Protein AF-A0A564G4E2-F1 (afdb_monomer_lite)

pLDDT: mean 77.39, std 12.68, range [43.41, 94.62]

Sequence (101 aa):
MVEMLQEPIDTFEPLSEAIDRVAAGIALGAADQRRPGSPYLKSPPLTTREREWADRARLALRLIEVVTSDEGLDLSPSLDPAMAALRAIVGDAGRAVSHRA

Structure (mmCIF, N/CA/C/O backbone):
data_AF-A0A564G4E2-F1
#
_entry.id   AF-A0A564G4E2-F1
#
loop_
_atom_site.group_PDB
_atom_site.id
_atom_site.type_symbol
_atom_site.label_atom_id
_atom_site.label_alt_id
_atom_site.label_comp_id
_atom_site.label_asym_id
_atom_site.label_entity_id
_atom_site.label_seq_id
_atom_site.pdbx_PDB_ins_code
_atom_site.Cartn_x
_atom_site.Cartn_y
_atom_site.Cartn_z
_atom_site.occupancy
_atom_site.B_iso_or_equiv
_atom_site.auth_seq_id
_atom_site.auth_comp_id
_atom_site.auth_asym_id
_atom_site.auth_atom_id
_atom_site.pdbx_PDB_model_num
ATOM 1 N N . MET A 1 1 ? -44.221 29.283 -14.604 1.00 43.41 1 MET A N 1
ATOM 2 C CA . MET A 1 1 ? -43.523 29.738 -13.385 1.00 43.41 1 MET A CA 1
ATOM 3 C C . MET A 1 1 ? -43.132 28.486 -12.627 1.00 43.41 1 MET A C 1
ATOM 5 O O . MET A 1 1 ? -44.026 27.766 -12.214 1.00 43.41 1 MET A O 1
ATOM 9 N N . VAL A 1 2 ? -41.842 28.153 -12.588 1.00 47.72 2 VAL A N 1
ATOM 10 C CA . VAL A 1 2 ? -41.330 26.987 -11.852 1.00 47.72 2 VAL A CA 1
ATOM 11 C C . VAL A 1 2 ? -40.673 27.541 -10.597 1.00 47.72 2 VAL A C 1
ATOM 13 O O . VAL A 1 2 ? -39.658 28.226 -10.695 1.00 47.72 2 VAL A O 1
ATOM 16 N N . GLU A 1 3 ? -41.299 27.319 -9.445 1.00 52.72 3 GLU A N 1
ATOM 17 C CA . GLU A 1 3 ? -40.699 27.610 -8.146 1.00 52.72 3 GLU A CA 1
ATOM 18 C C . GLU A 1 3 ? -39.543 26.632 -7.930 1.00 52.72 3 GLU A C 1
ATOM 20 O O . GLU A 1 3 ? -39.737 25.434 -7.733 1.00 52.72 3 GLU A O 1
ATOM 25 N N . MET A 1 4 ? -38.319 27.147 -8.025 1.00 49.00 4 MET A N 1
ATOM 26 C CA . MET A 1 4 ? -37.138 26.443 -7.553 1.00 49.00 4 MET A CA 1
ATOM 27 C C . MET A 1 4 ? -37.159 26.479 -6.026 1.00 49.00 4 MET A C 1
ATOM 29 O O . MET A 1 4 ? -36.819 27.496 -5.423 1.00 49.00 4 MET A O 1
ATOM 33 N N . LEU A 1 5 ? -37.559 25.370 -5.406 1.00 52.75 5 LEU A N 1
ATOM 34 C CA . LEU A 1 5 ? -37.297 25.111 -3.995 1.00 52.75 5 LEU A CA 1
ATOM 35 C C . LEU A 1 5 ? -35.777 25.003 -3.820 1.00 52.75 5 LEU A C 1
ATOM 37 O O . LEU A 1 5 ? -35.177 23.965 -4.089 1.00 52.75 5 LEU A O 1
ATOM 41 N N . GLN A 1 6 ? -35.145 26.111 -3.437 1.00 56.72 6 GLN A N 1
ATOM 42 C CA . GLN A 1 6 ? -33.796 26.086 -2.891 1.00 56.72 6 GLN A CA 1
ATOM 43 C C . GLN A 1 6 ? -33.884 25.401 -1.526 1.00 56.72 6 GLN A C 1
ATOM 45 O O . GLN A 1 6 ? -34.403 25.980 -0.573 1.00 56.72 6 GLN A O 1
ATOM 50 N N . GLU A 1 7 ? -33.425 24.154 -1.438 1.00 58.66 7 GLU A N 1
ATOM 51 C CA . GLU A 1 7 ? -33.156 23.546 -0.138 1.00 58.66 7 GLU A CA 1
ATOM 52 C C . GLU A 1 7 ? -32.103 24.406 0.582 1.00 58.66 7 GLU A C 1
ATOM 54 O O . GLU A 1 7 ? -31.075 24.733 -0.023 1.00 58.66 7 GLU A O 1
ATOM 59 N N . PRO A 1 8 ? -32.333 24.822 1.840 1.00 53.78 8 PRO A N 1
ATOM 60 C CA . PRO A 1 8 ? -31.325 25.545 2.591 1.00 53.78 8 PRO A CA 1
ATOM 61 C C . PRO A 1 8 ? -30.172 24.589 2.909 1.00 53.78 8 PRO A C 1
ATOM 63 O O . PRO A 1 8 ? -30.256 23.742 3.797 1.00 53.78 8 PRO A O 1
ATOM 66 N N . ILE A 1 9 ? -29.078 24.744 2.169 1.00 61.81 9 ILE 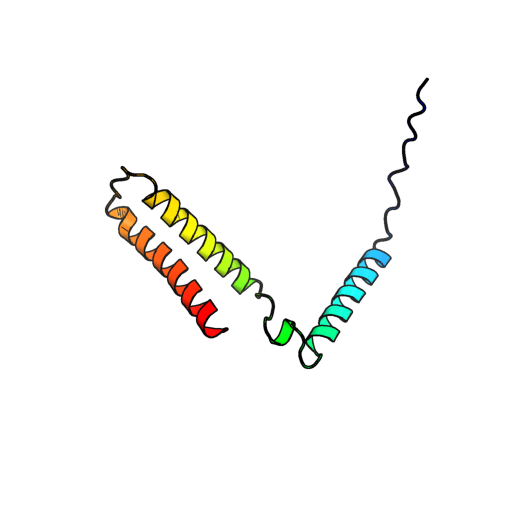A N 1
ATOM 67 C CA . ILE A 1 9 ? -27.760 24.304 2.608 1.00 61.81 9 ILE A CA 1
ATOM 68 C C . ILE A 1 9 ? -27.407 25.220 3.775 1.00 61.81 9 ILE A C 1
ATOM 70 O O . ILE A 1 9 ? -27.132 26.389 3.542 1.00 61.81 9 ILE A O 1
ATOM 74 N N . ASP A 1 10 ? -27.538 24.733 5.007 1.00 59.78 10 ASP A N 1
ATOM 75 C CA . ASP A 1 10 ? -26.641 25.052 6.126 1.00 59.78 10 ASP A CA 1
ATOM 76 C C . ASP A 1 10 ? -27.238 24.526 7.431 1.00 59.78 10 ASP A C 1
ATOM 78 O O . ASP A 1 10 ? -27.983 25.193 8.147 1.00 59.78 10 ASP A O 1
ATOM 82 N N . THR A 1 11 ? -26.860 23.307 7.794 1.00 63.16 11 THR A N 1
ATOM 83 C CA . THR A 1 11 ? -26.759 22.964 9.212 1.00 63.16 11 THR A CA 1
ATOM 84 C C . THR A 1 11 ? -25.295 22.670 9.463 1.00 63.16 11 THR A C 1
ATOM 86 O O . THR A 1 11 ? -24.826 21.547 9.291 1.00 63.16 11 THR A O 1
ATOM 89 N N . PHE A 1 12 ? -24.541 23.727 9.763 1.00 68.06 12 PHE A N 1
ATOM 90 C CA . PHE A 1 12 ? -23.168 23.590 10.222 1.00 68.06 12 PHE A CA 1
ATOM 91 C C . PHE A 1 12 ? -23.217 22.843 11.554 1.00 68.06 12 PHE A C 1
ATOM 93 O O . PHE A 1 12 ? -23.714 23.371 12.549 1.00 68.06 12 PHE A O 1
ATOM 100 N N . GLU A 1 13 ? -22.760 21.595 11.559 1.00 74.75 13 GLU A N 1
ATOM 101 C CA . GLU A 1 13 ? -22.594 20.848 12.796 1.00 74.75 13 GLU A CA 1
ATOM 102 C C . GLU A 1 13 ? -21.664 21.641 13.734 1.00 74.75 13 GLU A C 1
ATOM 104 O O . GLU A 1 13 ? -20.568 22.038 13.315 1.00 74.75 13 GLU A O 1
ATOM 109 N N . PRO A 1 14 ? -22.059 21.877 14.999 1.00 86.44 14 PRO A N 1
ATOM 110 C CA . PRO A 1 14 ? -21.161 22.441 15.992 1.00 86.44 14 PRO A CA 1
ATOM 111 C C . PRO A 1 14 ? -19.896 21.586 16.106 1.00 86.44 14 PRO A C 1
ATOM 113 O O . PRO A 1 14 ? -19.969 20.370 16.266 1.00 86.44 14 PRO A O 1
ATOM 116 N N . LEU A 1 15 ? -18.718 22.216 16.081 1.00 83.06 15 LEU A N 1
ATOM 117 C CA . LEU A 1 15 ? -17.427 21.512 16.125 1.00 83.06 15 LEU A CA 1
ATOM 118 C C . LEU A 1 15 ? -17.328 20.495 17.281 1.00 83.06 15 LEU A C 1
ATOM 120 O O . LEU A 1 15 ? -16.687 19.460 17.131 1.00 83.06 15 LEU A O 1
ATOM 124 N N . SER A 1 16 ? -17.982 20.762 18.414 1.00 85.31 16 SER A N 1
ATOM 125 C CA . SER A 1 16 ? -18.066 19.839 19.550 1.00 85.31 16 SER A CA 1
AT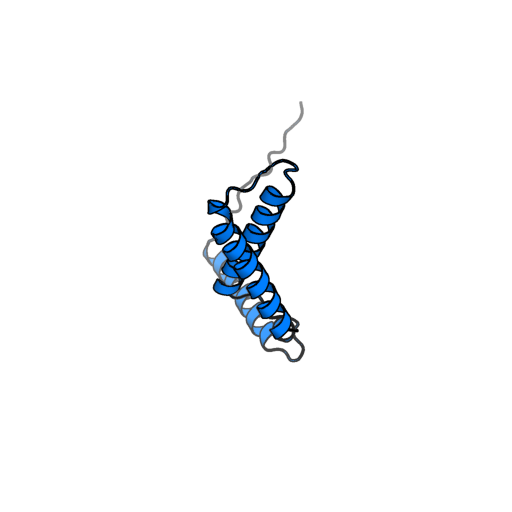OM 126 C C . SER A 1 16 ? -18.776 18.526 19.214 1.00 85.31 16 SER A C 1
ATOM 128 O O . SER A 1 16 ? -18.263 17.468 19.555 1.00 85.31 16 SER A O 1
ATOM 130 N N . GLU A 1 17 ? -19.899 18.572 18.495 1.00 86.75 17 GLU A N 1
ATOM 131 C CA . GLU A 1 17 ? -20.634 17.367 18.086 1.00 86.75 17 GLU A CA 1
ATOM 132 C C . GLU A 1 17 ? -19.821 16.547 17.076 1.00 86.75 17 GLU A C 1
ATOM 134 O O . GLU A 1 17 ? -19.745 15.318 17.177 1.00 86.75 17 GLU A O 1
ATOM 139 N N . ALA A 1 18 ? -19.106 17.232 16.174 1.00 84.06 18 ALA A N 1
ATOM 140 C CA . ALA A 1 18 ? -18.217 16.577 15.223 1.00 84.06 18 ALA A CA 1
ATOM 141 C C . ALA A 1 18 ? -17.072 15.849 15.945 1.00 84.06 18 ALA A C 1
ATOM 143 O O . ALA A 1 18 ? -16.754 14.703 15.611 1.00 84.06 18 ALA A O 1
ATOM 144 N N . ILE A 1 19 ? -16.475 16.492 16.957 1.00 87.62 19 ILE A N 1
ATOM 145 C CA . ILE A 1 19 ? -15.432 15.900 17.803 1.00 87.62 19 ILE A CA 1
ATOM 146 C C . ILE A 1 19 ? -15.981 14.697 18.572 1.00 87.62 19 ILE A C 1
ATOM 148 O O . ILE A 1 19 ? -15.352 13.638 18.546 1.00 87.62 19 ILE A O 1
ATOM 152 N N . ASP A 1 20 ? -17.150 14.818 19.201 1.00 90.62 20 ASP A N 1
ATOM 153 C CA . ASP A 1 20 ? -17.758 13.740 19.987 1.00 90.62 20 ASP A CA 1
ATOM 154 C C . ASP A 1 20 ? -18.084 12.521 19.119 1.00 90.62 20 ASP A C 1
ATOM 156 O O . ASP A 1 20 ? -17.807 11.382 19.505 1.00 90.62 20 ASP A O 1
ATOM 160 N N . ARG A 1 21 ? -18.585 12.737 17.899 1.00 87.44 21 ARG A N 1
ATOM 161 C CA . ARG A 1 21 ? -18.826 11.655 16.938 1.00 87.44 21 ARG A CA 1
ATOM 162 C C . ARG A 1 21 ? -17.530 10.954 16.535 1.00 87.44 21 ARG A C 1
ATOM 164 O O . ARG A 1 21 ? -17.479 9.722 16.504 1.00 87.44 21 ARG A O 1
ATOM 171 N N . VAL A 1 22 ? -16.481 11.718 16.225 1.00 86.94 22 VAL A N 1
ATOM 172 C CA . VAL A 1 22 ? -15.164 11.158 15.883 1.00 86.94 22 VAL A CA 1
ATOM 173 C C . VAL A 1 22 ? -14.600 10.369 17.067 1.00 86.94 22 VAL A C 1
ATOM 175 O O . VAL A 1 22 ? -14.149 9.237 16.887 1.00 86.94 22 VAL A O 1
ATOM 178 N N . ALA A 1 23 ? -14.685 10.910 18.284 1.00 86.38 23 ALA A N 1
ATOM 179 C CA . ALA A 1 23 ? -14.240 10.245 19.504 1.00 86.38 23 ALA A CA 1
ATOM 180 C C . ALA A 1 23 ? -15.013 8.941 19.766 1.00 86.38 23 ALA A C 1
ATOM 182 O O . ALA A 1 23 ? -14.399 7.912 20.065 1.00 86.38 23 ALA A O 1
ATOM 183 N N . ALA A 1 24 ? -16.336 8.945 19.579 1.00 83.94 24 ALA A N 1
ATOM 184 C CA . ALA A 1 24 ? -17.169 7.750 19.684 1.00 83.94 24 ALA A CA 1
ATOM 185 C C . ALA A 1 24 ? -16.762 6.682 18.656 1.00 83.94 24 ALA A C 1
ATOM 187 O O . ALA A 1 24 ? -16.613 5.511 19.010 1.00 83.94 24 ALA A O 1
ATOM 188 N N . GLY A 1 25 ? -16.502 7.079 17.406 1.00 81.19 25 GLY A N 1
ATOM 189 C CA . GLY A 1 25 ? -16.006 6.181 16.360 1.00 81.19 25 GLY A CA 1
ATOM 190 C C . GLY A 1 25 ? -14.657 5.543 16.707 1.00 81.19 25 GLY A C 1
ATOM 191 O O . GLY A 1 25 ? -14.484 4.332 16.555 1.00 81.19 25 GLY A O 1
ATOM 192 N N . ILE A 1 26 ? -13.719 6.328 17.247 1.00 83.94 26 ILE A N 1
ATOM 193 C CA . ILE A 1 26 ? -12.415 5.830 17.713 1.00 83.94 26 ILE A CA 1
ATOM 194 C C . ILE A 1 26 ? -12.596 4.824 18.859 1.00 83.94 26 ILE A C 1
ATOM 196 O O . ILE A 1 26 ? -11.976 3.758 18.846 1.00 83.94 26 ILE A O 1
ATOM 200 N N . ALA A 1 27 ? -13.457 5.126 19.835 1.00 80.88 27 ALA A N 1
ATOM 201 C CA . ALA A 1 27 ? -13.717 4.246 20.973 1.00 80.88 27 ALA A CA 1
ATOM 202 C C . ALA A 1 27 ? -14.347 2.909 20.546 1.00 80.88 27 ALA A C 1
ATOM 204 O O . ALA A 1 27 ? -13.921 1.852 21.018 1.00 80.88 27 ALA A O 1
ATOM 205 N N . LEU A 1 28 ? -15.307 2.941 19.614 1.00 78.31 28 LEU A N 1
ATOM 206 C CA . LEU A 1 28 ? -15.915 1.753 19.004 1.00 78.31 28 LEU A CA 1
ATOM 207 C C . LEU A 1 28 ? -14.875 0.892 18.282 1.00 78.31 28 LEU A C 1
ATOM 209 O O . LEU A 1 28 ? -14.811 -0.315 18.519 1.00 78.31 28 LEU A O 1
ATOM 213 N N . GLY A 1 29 ? -14.014 1.513 17.472 1.00 78.25 29 GLY A N 1
ATOM 214 C CA . GLY A 1 29 ? -12.904 0.821 16.819 1.00 78.25 29 GLY A CA 1
ATOM 215 C C . GLY A 1 29 ? -11.964 0.165 17.832 1.00 78.25 29 GLY A C 1
ATOM 216 O O . GLY A 1 29 ? -11.673 -1.022 17.731 1.00 78.25 29 GLY A O 1
ATOM 217 N N . ALA A 1 30 ? -11.544 0.895 18.86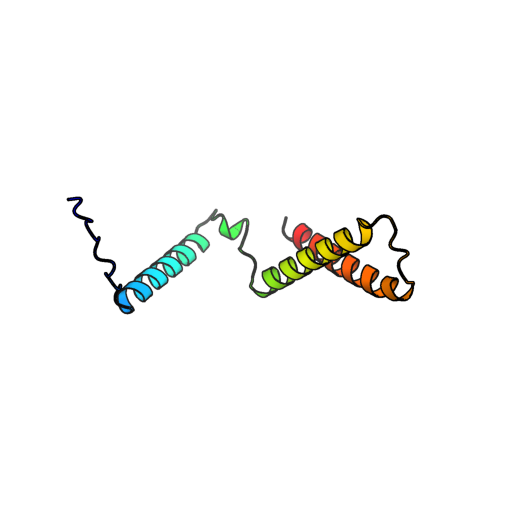6 1.00 78.31 30 ALA A N 1
ATOM 218 C CA . ALA A 1 30 ? -10.655 0.371 19.903 1.00 78.31 30 ALA A CA 1
ATOM 219 C C . ALA A 1 30 ? -11.289 -0.751 20.747 1.00 78.31 30 ALA A C 1
ATOM 221 O O . ALA A 1 30 ? -10.567 -1.585 21.303 1.00 78.31 30 ALA A O 1
ATOM 222 N N . ALA A 1 31 ? -12.615 -0.762 20.892 1.00 78.69 31 ALA A N 1
ATOM 223 C CA . ALA A 1 31 ? -13.342 -1.841 21.550 1.00 78.69 31 ALA A CA 1
ATOM 224 C C . ALA A 1 31 ? -13.417 -3.091 20.662 1.00 78.69 31 ALA A C 1
ATOM 226 O O . ALA A 1 31 ? -13.213 -4.194 21.168 1.00 78.69 31 ALA A O 1
ATOM 227 N N . ASP A 1 32 ? -13.651 -2.935 19.354 1.00 78.75 32 ASP A N 1
ATOM 228 C CA . ASP A 1 32 ? -13.666 -4.053 18.404 1.00 78.75 32 ASP A CA 1
ATOM 229 C C . ASP A 1 32 ? -12.299 -4.745 18.313 1.00 78.75 32 ASP A C 1
ATOM 231 O O . ASP A 1 32 ? -12.218 -5.966 18.403 1.00 78.75 32 ASP A O 1
ATOM 235 N N . GLN A 1 33 ? -11.210 -3.9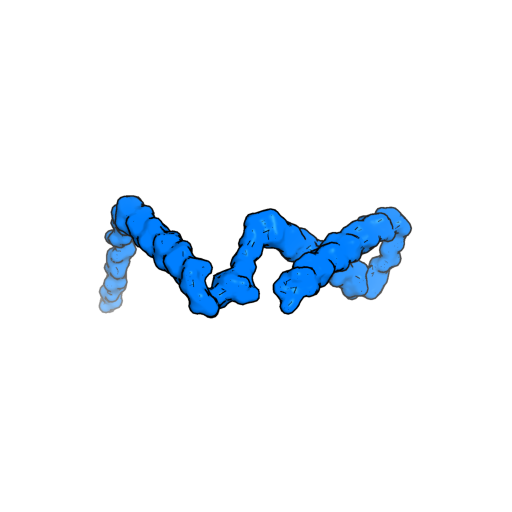72 18.287 1.00 77.88 33 GLN A N 1
ATOM 236 C CA . GLN A 1 33 ? -9.832 -4.487 18.268 1.00 77.88 33 GLN A CA 1
ATOM 237 C C . GLN A 1 33 ? -9.484 -5.404 19.449 1.00 77.88 33 GLN A C 1
ATOM 239 O O . GLN A 1 33 ? -8.597 -6.249 19.341 1.00 77.88 33 GLN A O 1
ATOM 244 N N . ARG A 1 34 ? -10.162 -5.238 20.591 1.00 77.81 34 ARG A N 1
ATOM 245 C CA . ARG A 1 34 ? -9.941 -6.032 21.810 1.00 77.81 34 ARG A CA 1
ATOM 246 C C . ARG A 1 34 ? -10.810 -7.288 21.873 1.00 77.81 34 ARG A C 1
ATOM 248 O O . ARG A 1 34 ? -10.640 -8.090 22.790 1.00 77.81 34 ARG A O 1
ATOM 255 N N . ARG A 1 35 ? -11.750 -7.471 20.938 1.00 80.44 35 ARG A N 1
ATOM 256 C CA . ARG A 1 35 ? -12.640 -8.635 20.931 1.00 80.44 35 ARG A CA 1
ATOM 257 C C . ARG A 1 35 ? -11.917 -9.875 20.394 1.00 80.44 35 ARG A C 1
ATOM 259 O O . ARG A 1 35 ? -11.290 -9.807 19.333 1.00 80.44 35 ARG A O 1
ATOM 266 N N . PRO A 1 36 ? -12.053 -11.034 21.062 1.00 77.75 36 PRO A N 1
ATOM 267 C CA . PRO A 1 36 ? -11.599 -12.305 20.513 1.00 77.75 36 PRO A CA 1
ATOM 268 C C . PRO A 1 36 ? -12.228 -12.555 19.137 1.00 77.75 36 PRO A C 1
ATOM 270 O O . PRO A 1 36 ? -13.443 -12.459 18.978 1.00 77.75 36 PRO A O 1
ATOM 273 N N . GLY A 1 37 ? -11.400 -12.861 18.138 1.00 78.12 37 GLY A N 1
ATOM 274 C CA . GLY A 1 37 ? -11.857 -13.127 16.771 1.00 78.12 37 GLY A CA 1
ATOM 275 C C . GLY A 1 37 ? -12.115 -11.890 15.905 1.00 78.12 37 GLY A C 1
ATOM 276 O O . GLY A 1 37 ? -12.556 -12.065 14.768 1.00 78.12 37 GLY A O 1
ATOM 277 N N . SER A 1 38 ? -11.817 -10.675 16.391 1.00 77.62 38 SER A N 1
ATOM 278 C CA . SER A 1 38 ? -11.920 -9.457 15.579 1.00 77.62 38 SER A CA 1
ATOM 279 C C . SER A 1 38 ? -11.119 -9.592 14.272 1.00 77.62 38 SER A C 1
ATOM 281 O O . SER A 1 38 ? -9.981 -10.081 14.294 1.00 77.62 38 SER A O 1
ATOM 283 N N . PRO A 1 39 ? -11.666 -9.126 13.132 1.00 72.50 39 PRO A N 1
ATOM 284 C CA . PRO A 1 39 ? -10.936 -9.043 11.869 1.00 72.50 39 PRO A CA 1
ATOM 285 C C . PRO A 1 39 ? -9.622 -8.272 12.000 1.00 72.50 39 PRO A C 1
ATOM 287 O O . PRO A 1 39 ? -8.657 -8.598 11.317 1.00 72.50 39 PRO A O 1
ATOM 290 N N . TYR A 1 40 ? -9.552 -7.311 12.923 1.00 70.12 40 TYR A N 1
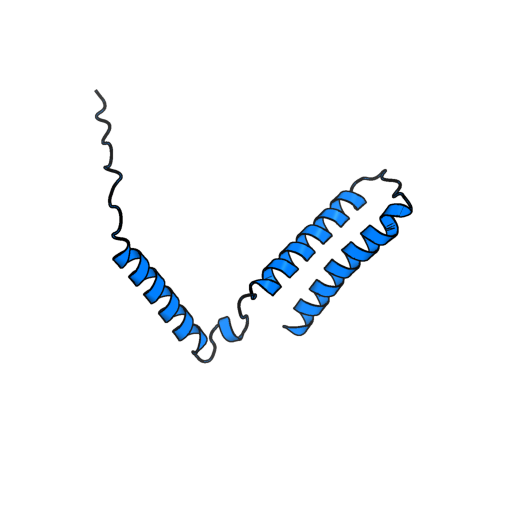ATOM 291 C CA . TYR A 1 40 ? -8.344 -6.540 13.190 1.00 70.12 40 TYR A CA 1
ATOM 292 C C . TYR A 1 40 ? -7.179 -7.405 13.680 1.00 70.12 40 TYR A C 1
ATOM 294 O O . TYR A 1 40 ? -6.030 -7.142 13.343 1.00 70.12 40 TYR A O 1
ATOM 302 N N . LEU A 1 41 ? -7.459 -8.457 14.455 1.00 70.31 41 LEU A N 1
ATOM 303 C CA . LEU A 1 41 ? -6.426 -9.387 14.919 1.00 70.31 41 LEU A CA 1
ATOM 304 C C . LEU A 1 41 ? -5.945 -10.307 13.792 1.00 70.31 41 LEU A C 1
ATOM 306 O O . LEU A 1 41 ? -4.786 -10.707 13.784 1.00 70.31 41 LEU A O 1
ATOM 310 N N . LYS A 1 42 ? -6.827 -10.633 12.839 1.00 71.25 42 LYS A N 1
ATOM 311 C CA . LYS A 1 42 ? -6.488 -11.455 11.666 1.00 71.25 42 LYS A CA 1
ATOM 312 C C . LYS A 1 42 ? -5.780 -10.653 10.576 1.00 71.25 42 LYS A C 1
ATOM 314 O O . LYS A 1 42 ? -4.999 -11.202 9.809 1.00 71.25 42 LYS A O 1
ATOM 319 N N . SER A 1 43 ? -6.087 -9.368 10.458 1.00 70.81 43 SER A N 1
ATOM 320 C CA . SER A 1 43 ? -5.557 -8.486 9.421 1.00 70.81 43 SER A CA 1
ATOM 321 C C . SER A 1 43 ? -5.507 -7.056 9.954 1.00 70.81 43 SER A C 1
ATOM 323 O O . SER A 1 43 ? -6.398 -6.252 9.661 1.00 70.81 43 SER A O 1
ATOM 325 N N . PRO A 1 44 ? -4.488 -6.723 10.765 1.00 69.44 44 PRO A N 1
ATOM 326 C CA . PRO A 1 44 ? -4.351 -5.377 11.288 1.00 69.44 44 PRO A CA 1
ATOM 327 C C . PRO A 1 44 ? -4.114 -4.397 10.130 1.00 69.44 44 PRO A C 1
ATOM 329 O O . PRO A 1 44 ? -3.380 -4.717 9.184 1.00 69.44 44 PRO A O 1
ATOM 332 N N . PRO A 1 45 ? -4.707 -3.193 10.184 1.00 74.38 45 PRO A N 1
ATOM 333 C CA . PRO A 1 45 ? -4.465 -2.167 9.189 1.00 74.38 45 PRO A CA 1
ATOM 334 C C . PRO A 1 45 ? -2.978 -1.819 9.158 1.00 74.38 45 PRO A C 1
ATOM 336 O O . PRO A 1 45 ? -2.287 -1.834 10.178 1.00 74.38 45 PRO A O 1
ATOM 339 N N . LEU A 1 46 ? -2.490 -1.487 7.966 1.00 76.38 46 LEU A N 1
ATOM 340 C CA . LEU A 1 46 ? -1.114 -1.043 7.778 1.00 76.38 46 LEU A CA 1
ATOM 341 C C . LEU A 1 46 ? -0.844 0.189 8.647 1.00 76.38 46 LEU A C 1
ATOM 343 O O . LEU A 1 46 ? -1.664 1.106 8.696 1.00 76.38 46 LEU A O 1
ATOM 347 N N . THR A 1 47 ? 0.319 0.244 9.285 1.00 83.81 47 THR A N 1
ATOM 348 C CA . THR A 1 47 ? 0.827 1.470 9.910 1.00 83.81 47 THR A CA 1
ATOM 349 C C . THR A 1 47 ? 1.104 2.539 8.844 1.00 83.81 47 THR A C 1
ATOM 351 O O . THR A 1 47 ? 1.186 2.239 7.653 1.00 83.81 47 THR A O 1
ATOM 354 N N . THR A 1 48 ? 1.280 3.804 9.241 1.00 80.12 48 THR A N 1
ATOM 355 C CA . THR A 1 48 ? 1.620 4.889 8.295 1.00 80.12 48 THR A CA 1
ATOM 356 C C . THR A 1 48 ? 2.869 4.563 7.476 1.00 80.12 48 THR A C 1
ATOM 358 O O . THR A 1 48 ? 2.842 4.666 6.255 1.00 80.12 48 THR A O 1
ATOM 361 N N . ARG A 1 49 ? 3.922 4.067 8.134 1.00 78.62 49 ARG A N 1
ATOM 362 C CA . ARG A 1 49 ? 5.170 3.661 7.477 1.00 78.62 49 ARG A CA 1
ATOM 363 C C . ARG A 1 49 ? 4.960 2.519 6.481 1.00 78.62 49 ARG A C 1
ATOM 365 O O . ARG A 1 49 ? 5.561 2.517 5.413 1.00 78.62 49 ARG A O 1
ATOM 372 N N . GLU A 1 50 ? 4.111 1.555 6.819 1.00 82.00 50 GLU A N 1
ATOM 373 C CA . GLU A 1 50 ? 3.792 0.433 5.931 1.00 82.00 50 GLU A CA 1
ATOM 374 C C . GLU A 1 50 ? 2.964 0.873 4.722 1.00 82.00 50 GLU A C 1
ATOM 376 O O . GLU A 1 50 ? 3.200 0.382 3.621 1.00 82.00 50 GLU A O 1
ATOM 381 N N . ARG A 1 51 ? 2.042 1.828 4.897 1.00 81.75 51 ARG A N 1
ATOM 382 C CA . ARG A 1 51 ? 1.305 2.432 3.778 1.00 81.75 51 ARG A CA 1
ATOM 383 C C . ARG A 1 51 ? 2.242 3.164 2.826 1.00 81.75 51 ARG A C 1
ATOM 385 O O . ARG A 1 51 ? 2.225 2.866 1.639 1.00 81.75 51 ARG A O 1
ATOM 392 N N . GLU A 1 52 ? 3.111 4.028 3.351 1.00 85.38 52 GLU A N 1
ATOM 393 C CA . GLU A 1 52 ? 4.109 4.743 2.544 1.00 85.38 52 GLU A CA 1
ATOM 394 C C . GLU A 1 52 ? 5.020 3.780 1.777 1.00 85.38 52 GLU A C 1
ATOM 396 O O . GLU A 1 52 ? 5.333 4.004 0.608 1.00 85.38 52 GLU A O 1
ATOM 401 N N . TRP A 1 53 ? 5.444 2.687 2.416 1.00 85.69 53 TRP A N 1
ATOM 402 C CA . TRP A 1 53 ? 6.249 1.664 1.755 1.00 85.69 53 TRP A CA 1
ATOM 403 C C . TRP A 1 53 ? 5.469 0.935 0.653 1.00 85.69 53 TRP A C 1
ATOM 405 O O . TRP A 1 53 ? 5.981 0.760 -0.451 1.00 85.69 53 TRP A O 1
ATOM 415 N N . ALA A 1 54 ? 4.209 0.573 0.911 1.00 85.94 54 ALA A N 1
ATOM 416 C CA . ALA A 1 54 ? 3.334 -0.052 -0.078 1.00 85.94 54 ALA A CA 1
ATOM 417 C C . ALA A 1 54 ? 3.020 0.876 -1.266 1.00 85.94 54 ALA A C 1
ATOM 419 O O . ALA A 1 54 ? 2.910 0.407 -2.399 1.00 85.94 54 ALA A O 1
ATOM 420 N N . ASP A 1 55 ? 2.884 2.183 -1.032 1.00 89.56 55 ASP A N 1
ATOM 421 C CA . ASP A 1 55 ? 2.733 3.191 -2.086 1.00 89.56 55 ASP A CA 1
ATOM 422 C C . ASP A 1 55 ? 4.005 3.287 -2.939 1.00 89.56 55 ASP A C 1
ATOM 424 O O . ASP A 1 55 ? 3.925 3.271 -4.168 1.00 89.56 55 ASP A O 1
ATOM 428 N N . ARG A 1 56 ? 5.189 3.298 -2.308 1.00 91.38 56 ARG A N 1
ATOM 429 C CA . ARG A 1 56 ? 6.480 3.275 -3.020 1.00 91.38 56 ARG A CA 1
ATOM 430 C C . ARG A 1 56 ? 6.643 2.024 -3.876 1.00 91.38 56 ARG A C 1
ATOM 432 O O . ARG A 1 56 ? 7.087 2.135 -5.014 1.00 91.38 56 ARG A O 1
ATOM 439 N N . ALA A 1 57 ? 6.259 0.856 -3.367 1.00 92.44 57 ALA A N 1
ATOM 440 C CA . ALA A 1 57 ? 6.311 -0.394 -4.122 1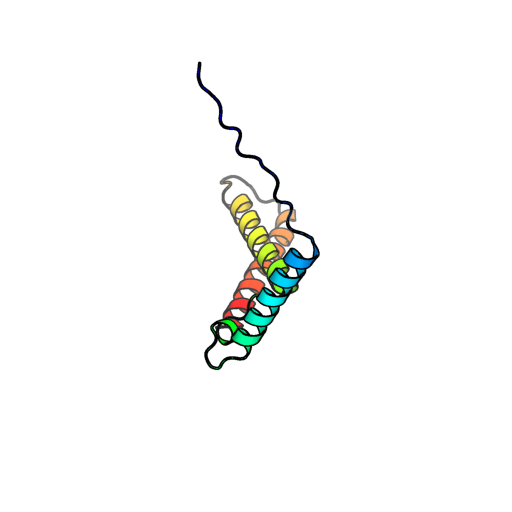.00 92.44 57 ALA A CA 1
ATOM 441 C C . ALA A 1 57 ? 5.359 -0.385 -5.328 1.00 92.44 57 ALA A C 1
ATOM 443 O O . ALA A 1 57 ? 5.757 -0.784 -6.422 1.00 92.44 57 ALA A O 1
ATOM 444 N N . ARG A 1 58 ? 4.132 0.131 -5.161 1.00 92.06 58 ARG A N 1
ATOM 445 C CA . ARG A 1 58 ? 3.173 0.305 -6.266 1.00 92.06 58 ARG A CA 1
ATOM 446 C C . ARG A 1 58 ? 3.685 1.275 -7.325 1.00 92.06 58 ARG A C 1
ATOM 448 O O . ARG A 1 58 ? 3.604 0.976 -8.513 1.00 92.06 58 ARG A O 1
ATOM 455 N N . LEU A 1 59 ? 4.247 2.407 -6.904 1.00 94.62 59 LEU A N 1
ATOM 456 C CA . LEU A 1 59 ? 4.854 3.371 -7.818 1.00 94.62 59 LEU A CA 1
ATOM 457 C C . LEU A 1 59 ? 6.040 2.755 -8.571 1.00 94.62 59 LEU A C 1
ATOM 459 O O . LEU A 1 59 ? 6.131 2.902 -9.786 1.00 94.62 59 LEU A O 1
ATOM 463 N N . ALA A 1 60 ? 6.921 2.034 -7.874 1.00 93.75 60 ALA A N 1
ATOM 464 C CA . ALA A 1 60 ? 8.073 1.378 -8.483 1.00 93.75 60 ALA A CA 1
ATOM 465 C C . ALA A 1 60 ? 7.657 0.331 -9.524 1.00 93.75 60 ALA A C 1
ATOM 467 O O . ALA A 1 60 ? 8.214 0.311 -10.620 1.00 93.75 60 ALA A O 1
ATOM 468 N N . LEU A 1 61 ? 6.644 -0.484 -9.215 1.00 92.62 61 LEU A N 1
ATOM 469 C CA . LEU A 1 61 ? 6.074 -1.439 -10.164 1.00 92.62 61 LEU A CA 1
ATOM 470 C C . LEU A 1 61 ? 5.540 -0.727 -11.409 1.00 92.62 61 LEU A C 1
ATOM 472 O O . LEU A 1 61 ? 5.869 -1.117 -12.526 1.00 92.62 61 LEU A O 1
ATOM 476 N N . ARG A 1 62 ? 4.791 0.366 -11.222 1.00 93.38 62 ARG A N 1
ATOM 477 C CA . ARG A 1 62 ? 4.244 1.132 -12.342 1.00 93.38 62 ARG A CA 1
ATOM 478 C C . ARG A 1 62 ? 5.332 1.738 -13.228 1.00 93.38 62 ARG A C 1
ATOM 480 O O . ARG A 1 62 ? 5.186 1.751 -14.445 1.00 93.38 62 ARG A O 1
ATOM 487 N N . LEU A 1 63 ? 6.422 2.224 -12.637 1.00 90.50 63 LEU A N 1
ATOM 488 C CA . LEU A 1 63 ? 7.569 2.735 -13.391 1.00 90.50 63 LEU A CA 1
ATOM 489 C C . LEU A 1 63 ? 8.253 1.625 -14.197 1.00 90.50 63 LEU A C 1
ATOM 491 O O . LEU A 1 63 ? 8.573 1.844 -15.360 1.00 90.50 63 LEU A O 1
ATOM 495 N N . ILE A 1 64 ? 8.425 0.432 -13.617 1.00 90.31 64 ILE A N 1
ATOM 496 C CA . ILE A 1 64 ? 8.958 -0.731 -14.343 1.00 90.31 64 ILE A CA 1
ATOM 497 C C . ILE A 1 64 ? 8.054 -1.074 -15.530 1.00 90.31 64 ILE A C 1
ATOM 499 O O . ILE A 1 64 ? 8.559 -1.259 -16.633 1.00 90.31 64 ILE A O 1
ATOM 503 N N . GLU A 1 65 ? 6.737 -1.138 -15.326 1.00 89.81 65 GLU A N 1
ATOM 504 C CA . GLU A 1 65 ? 5.773 -1.404 -16.401 1.00 89.81 65 GLU A CA 1
ATOM 505 C C . GLU A 1 65 ? 5.902 -0.382 -17.527 1.00 89.81 65 GLU A C 1
ATOM 507 O O . GLU A 1 65 ? 6.055 -0.775 -18.674 1.00 89.81 65 GLU A O 1
ATOM 512 N N . VAL A 1 66 ? 5.904 0.919 -17.220 1.00 88.25 66 VAL A N 1
ATOM 513 C CA . VAL A 1 66 ? 6.024 1.979 -18.237 1.00 88.25 66 VAL A CA 1
ATOM 514 C C . VAL A 1 66 ? 7.310 1.829 -19.047 1.00 88.25 66 VAL A C 1
ATOM 516 O O . VAL A 1 66 ? 7.270 1.881 -20.269 1.00 88.25 66 VAL A O 1
ATOM 519 N N . VAL A 1 67 ? 8.435 1.593 -18.373 1.00 84.62 67 VAL A N 1
ATOM 520 C CA . VAL A 1 67 ? 9.750 1.457 -19.014 1.00 84.62 67 VAL A CA 1
ATOM 521 C C . VAL A 1 67 ? 9.855 0.186 -19.865 1.00 84.62 67 VAL A C 1
ATOM 523 O O . VAL A 1 67 ? 10.572 0.175 -20.856 1.00 84.62 67 VAL A O 1
ATOM 526 N N . THR A 1 68 ? 9.153 -0.885 -19.490 1.00 82.75 68 THR A N 1
ATOM 527 C CA . THR A 1 68 ? 9.200 -2.182 -20.193 1.00 82.75 68 THR A CA 1
ATOM 528 C C . THR A 1 68 ? 8.101 -2.366 -21.237 1.00 82.75 68 THR A C 1
ATOM 530 O O . THR A 1 68 ? 8.228 -3.242 -22.085 1.00 82.75 68 THR A O 1
ATOM 533 N N . SER A 1 69 ? 7.037 -1.559 -21.188 1.00 78.19 69 SER A N 1
ATOM 534 C CA . SER A 1 69 ? 5.932 -1.588 -22.159 1.00 78.19 69 SER A CA 1
ATOM 535 C C . SER A 1 69 ? 6.252 -0.826 -23.444 1.00 78.19 69 SER A C 1
ATOM 537 O O . SER A 1 69 ? 5.531 -0.971 -24.426 1.00 78.19 69 SER A O 1
ATOM 539 N N . ASP A 1 70 ? 7.292 0.007 -23.435 1.00 74.75 70 ASP A N 1
ATOM 540 C CA . ASP A 1 70 ? 7.730 0.742 -24.615 1.00 74.75 70 ASP A CA 1
ATOM 541 C C . ASP A 1 70 ? 8.671 -0.153 -25.441 1.00 74.75 70 ASP A C 1
ATOM 543 O O . ASP A 1 70 ? 9.880 -0.226 -25.189 1.00 74.75 70 ASP A O 1
ATOM 547 N N . GLU A 1 71 ? 8.089 -0.913 -26.379 1.00 55.41 71 GLU A N 1
ATOM 548 C CA . GLU A 1 71 ? 8.804 -1.749 -27.355 1.00 55.41 71 GLU A CA 1
ATOM 549 C C . GLU A 1 71 ? 9.677 -0.861 -28.258 1.00 55.41 71 GLU A C 1
ATOM 551 O O . GLU A 1 71 ? 9.291 -0.456 -29.351 1.00 55.41 71 GLU A O 1
ATOM 556 N N . GLY A 1 72 ? 10.868 -0.519 -27.777 1.00 58.12 72 GLY A N 1
ATOM 557 C CA . GLY A 1 72 ? 11.787 0.379 -28.475 1.00 58.12 72 GLY A CA 1
ATOM 558 C C . GLY A 1 72 ? 12.679 1.203 -27.557 1.00 58.12 72 GLY A C 1
ATOM 559 O O . GLY A 1 72 ? 13.615 1.838 -28.045 1.00 58.12 72 GLY A O 1
ATOM 560 N N . LEU A 1 73 ? 12.438 1.182 -26.240 1.00 65.00 73 LEU A N 1
ATOM 561 C CA . LEU A 1 73 ? 13.356 1.787 -25.283 1.00 65.00 73 LEU A CA 1
ATOM 562 C C . LEU A 1 73 ? 14.617 0.924 -25.181 1.00 65.00 73 LEU A C 1
ATOM 564 O O . LEU A 1 73 ? 14.691 -0.033 -24.410 1.00 65.00 73 LEU A O 1
ATOM 568 N N . ASP A 1 74 ? 15.621 1.272 -25.981 1.00 67.44 74 ASP A N 1
ATOM 569 C CA . ASP A 1 74 ? 16.984 0.791 -25.795 1.00 67.44 74 ASP A CA 1
ATOM 570 C C . ASP A 1 74 ? 17.484 1.399 -24.478 1.00 67.44 74 ASP A C 1
ATOM 572 O O . ASP A 1 74 ? 17.870 2.572 -24.399 1.00 67.44 74 ASP A O 1
ATOM 576 N N . LEU A 1 75 ? 17.304 0.651 -23.385 1.00 66.88 75 LEU A N 1
ATOM 577 C CA . LEU A 1 75 ? 17.589 1.135 -22.042 1.00 66.88 75 LEU A CA 1
ATOM 578 C C . LEU A 1 75 ? 19.070 1.480 -21.966 1.00 66.88 75 LEU A C 1
ATOM 580 O O . LEU A 1 75 ? 19.931 0.608 -22.055 1.00 66.88 75 LEU A O 1
ATOM 584 N N . SER A 1 76 ? 19.361 2.770 -21.782 1.00 74.25 76 SER A N 1
ATOM 585 C CA . SER A 1 76 ? 20.726 3.220 -21.530 1.00 74.25 76 SER A CA 1
ATOM 586 C C . SER A 1 76 ? 21.335 2.383 -20.396 1.00 74.25 76 SER A C 1
ATOM 588 O O . SER A 1 76 ? 20.677 2.231 -19.365 1.00 74.25 76 SER A O 1
ATOM 590 N N . PRO A 1 77 ? 22.599 1.931 -20.494 1.00 73.00 77 PRO A N 1
ATOM 591 C CA . PRO A 1 77 ? 23.287 1.221 -19.409 1.00 73.00 77 PRO A CA 1
ATOM 592 C C . PRO A 1 77 ? 23.293 1.993 -18.076 1.00 73.00 77 PRO A C 1
ATOM 594 O O . PRO A 1 77 ? 23.417 1.425 -16.995 1.00 73.00 77 PRO A O 1
ATOM 597 N N . SER A 1 78 ? 23.121 3.318 -18.127 1.00 79.38 78 SER A N 1
ATOM 598 C CA . SER A 1 78 ? 22.963 4.162 -16.938 1.00 79.38 78 SER A CA 1
ATOM 599 C C . SER A 1 78 ? 21.641 3.946 -16.186 1.00 79.38 78 SER A C 1
ATOM 601 O O . SER A 1 78 ? 21.524 4.373 -15.038 1.00 79.38 78 SER A O 1
ATOM 603 N N . LEU A 1 79 ? 20.635 3.332 -16.818 1.00 79.38 79 LEU A N 1
ATOM 604 C CA . LEU A 1 79 ? 19.338 2.998 -16.224 1.00 79.38 79 LEU A CA 1
ATOM 605 C C . LEU A 1 79 ? 19.354 1.645 -15.506 1.00 79.38 79 LEU A C 1
ATOM 607 O O . LEU A 1 79 ? 18.485 1.416 -14.665 1.00 79.38 79 LEU A O 1
ATOM 611 N N . ASP A 1 80 ? 20.343 0.783 -15.753 1.00 83.06 80 ASP A N 1
ATOM 612 C CA . ASP A 1 80 ? 20.434 -0.535 -15.112 1.00 83.06 80 ASP A CA 1
ATOM 613 C C . ASP A 1 80 ? 20.442 -0.464 -13.575 1.00 83.06 80 ASP A C 1
ATOM 615 O O . ASP A 1 80 ? 19.675 -1.200 -12.943 1.00 83.06 80 ASP A O 1
ATOM 619 N N . PRO A 1 81 ? 21.202 0.447 -12.927 1.00 88.69 81 PRO A N 1
ATOM 620 C CA . PRO A 1 81 ? 21.157 0.590 -11.473 1.00 88.69 81 PRO A CA 1
ATOM 621 C C . PRO A 1 81 ? 19.792 1.070 -10.969 1.00 88.69 81 PRO A C 1
ATOM 623 O O . PRO A 1 81 ? 19.331 0.631 -9.915 1.00 88.69 81 PRO A O 1
ATOM 626 N N . ALA A 1 82 ? 19.120 1.945 -11.725 1.00 88.88 82 ALA A N 1
ATOM 627 C CA . ALA A 1 82 ? 17.790 2.437 -11.376 1.00 88.88 82 ALA A CA 1
ATOM 628 C C . ALA A 1 82 ? 16.745 1.315 -11.481 1.00 88.88 82 ALA A C 1
ATOM 630 O O . ALA A 1 82 ? 15.954 1.117 -10.560 1.00 88.88 82 ALA A O 1
ATOM 631 N N . MET A 1 83 ? 16.795 0.513 -12.547 1.00 90.19 83 MET A N 1
ATOM 632 C CA . MET A 1 83 ? 15.927 -0.653 -12.719 1.00 90.19 83 MET A CA 1
ATOM 633 C C . MET A 1 83 ? 16.189 -1.727 -11.658 1.00 90.19 83 MET A C 1
ATOM 635 O O . MET A 1 83 ? 15.241 -2.324 -11.142 1.00 90.19 83 MET A O 1
ATOM 639 N N . ALA A 1 84 ? 17.449 -1.946 -11.274 1.00 92.00 84 ALA A N 1
ATOM 640 C CA . ALA A 1 84 ? 17.806 -2.833 -10.170 1.00 92.00 84 ALA A CA 1
ATOM 641 C C . ALA A 1 84 ? 17.228 -2.340 -8.832 1.00 92.00 84 ALA A C 1
ATOM 643 O O . ALA A 1 84 ? 16.644 -3.132 -8.090 1.00 92.00 84 ALA A O 1
ATOM 644 N N . ALA A 1 85 ? 17.318 -1.037 -8.550 1.00 92.56 85 ALA A N 1
ATOM 645 C CA . ALA A 1 85 ? 16.752 -0.438 -7.343 1.00 92.56 85 ALA A CA 1
ATOM 646 C C . ALA A 1 85 ? 15.219 -0.558 -7.297 1.00 92.56 85 ALA A C 1
ATOM 648 O O . ALA A 1 85 ? 14.664 -0.960 -6.274 1.00 92.56 85 ALA A O 1
ATOM 649 N N . LEU A 1 86 ? 14.526 -0.286 -8.408 1.00 92.38 86 LEU A N 1
ATOM 650 C CA . LEU A 1 86 ? 13.069 -0.435 -8.492 1.00 92.38 86 LEU A CA 1
ATOM 651 C C . LEU A 1 86 ? 12.634 -1.889 -8.258 1.00 92.38 86 LEU A C 1
ATOM 653 O O . LEU A 1 86 ? 11.720 -2.142 -7.472 1.00 92.38 86 LEU A O 1
ATOM 657 N N . ARG A 1 87 ? 13.323 -2.859 -8.873 1.00 92.88 87 ARG A N 1
ATOM 658 C CA . ARG A 1 87 ? 13.058 -4.293 -8.655 1.00 92.88 87 ARG A CA 1
ATOM 659 C C . ARG A 1 87 ? 13.313 -4.710 -7.208 1.00 92.88 87 ARG A C 1
ATOM 661 O O . ARG A 1 87 ? 12.551 -5.512 -6.672 1.00 92.88 87 ARG A O 1
ATOM 668 N N . ALA A 1 88 ? 14.341 -4.158 -6.563 1.00 93.12 88 ALA A N 1
ATOM 669 C CA . ALA A 1 88 ? 14.619 -4.419 -5.154 1.00 93.12 88 ALA A CA 1
ATOM 670 C C . ALA A 1 88 ? 13.489 -3.909 -4.244 1.00 93.12 88 ALA A C 1
ATOM 672 O O . ALA A 1 88 ? 13.047 -4.650 -3.369 1.00 93.12 88 ALA A O 1
ATOM 673 N N . ILE A 1 89 ? 12.968 -2.701 -4.492 1.00 91.12 89 ILE A N 1
ATOM 674 C CA . ILE A 1 89 ? 11.830 -2.131 -3.746 1.00 91.12 89 ILE A CA 1
ATOM 675 C C . ILE A 1 89 ? 10.586 -3.025 -3.878 1.00 91.12 89 ILE A C 1
ATOM 677 O O . ILE A 1 89 ? 9.935 -3.335 -2.880 1.00 91.12 89 ILE A O 1
ATOM 681 N N . VAL A 1 90 ? 10.265 -3.480 -5.094 1.00 91.06 90 VAL A N 1
ATOM 682 C CA . VAL A 1 90 ? 9.119 -4.376 -5.336 1.00 91.06 90 VAL A CA 1
ATOM 683 C C . VAL A 1 90 ? 9.326 -5.741 -4.667 1.00 91.06 90 VAL A C 1
ATOM 685 O O . VAL A 1 90 ? 8.416 -6.263 -4.020 1.00 91.06 90 VAL A O 1
ATOM 688 N N . GLY A 1 91 ? 10.526 -6.316 -4.781 1.00 88.19 91 GLY A N 1
ATOM 689 C CA . GLY A 1 91 ? 10.856 -7.609 -4.182 1.00 88.19 91 GLY A CA 1
ATOM 690 C C . GLY A 1 91 ? 10.812 -7.598 -2.652 1.00 88.19 91 GLY A C 1
ATOM 691 O O . GLY A 1 91 ? 10.355 -8.567 -2.045 1.00 88.19 91 GLY A O 1
ATOM 692 N N . ASP A 1 92 ? 11.244 -6.504 -2.026 1.00 86.56 92 ASP A N 1
ATOM 693 C CA . ASP A 1 92 ? 11.179 -6.328 -0.574 1.00 86.56 92 ASP A CA 1
ATOM 694 C C . ASP A 1 92 ? 9.726 -6.258 -0.072 1.00 86.56 92 ASP A C 1
ATOM 696 O O . ASP A 1 92 ? 9.357 -6.929 0.894 1.00 86.56 92 ASP A O 1
ATOM 700 N N . ALA A 1 93 ? 8.854 -5.554 -0.801 1.00 80.19 93 ALA A N 1
ATOM 701 C CA . ALA A 1 93 ? 7.425 -5.518 -0.497 1.00 80.19 93 ALA A CA 1
ATOM 702 C C . ALA A 1 93 ? 6.769 -6.912 -0.579 1.00 80.19 93 ALA A C 1
ATOM 704 O O . ALA A 1 93 ? 5.977 -7.273 0.293 1.00 80.19 93 ALA A O 1
ATOM 705 N N . GLY A 1 94 ? 7.137 -7.730 -1.573 1.00 70.44 94 GLY A N 1
ATOM 706 C CA . GLY A 1 94 ? 6.643 -9.109 -1.699 1.00 70.44 94 GLY A CA 1
ATOM 707 C C . GLY A 1 94 ? 7.032 -10.017 -0.523 1.00 70.44 94 GLY A C 1
ATOM 708 O O . GLY A 1 94 ? 6.224 -10.838 -0.075 1.00 70.44 94 GLY A O 1
ATOM 709 N N . ARG A 1 95 ? 8.237 -9.841 0.040 1.00 71.88 95 ARG A N 1
ATOM 710 C CA . ARG A 1 95 ? 8.669 -10.570 1.249 1.00 71.88 95 ARG A CA 1
ATOM 711 C C . ARG A 1 95 ? 7.922 -10.106 2.494 1.00 71.88 95 ARG A C 1
ATOM 713 O O . ARG A 1 95 ? 7.492 -10.943 3.283 1.00 71.88 95 ARG A O 1
ATOM 720 N N . ALA A 1 96 ? 7.731 -8.798 2.657 1.00 64.81 96 ALA A N 1
ATOM 721 C CA . ALA A 1 96 ? 7.037 -8.237 3.817 1.00 64.81 96 ALA A CA 1
ATOM 722 C C . ALA A 1 96 ? 5.579 -8.725 3.932 1.00 64.81 96 ALA A C 1
ATOM 724 O O . ALA A 1 96 ? 5.108 -9.000 5.034 1.00 64.81 96 ALA A O 1
ATOM 725 N N . VAL A 1 97 ? 4.881 -8.883 2.801 1.00 60.59 97 VAL A N 1
ATOM 726 C CA . VAL A 1 97 ? 3.518 -9.445 2.760 1.00 60.59 97 VAL A CA 1
ATOM 727 C C . VAL A 1 97 ? 3.517 -10.940 3.096 1.00 60.59 97 VAL A C 1
ATOM 729 O O . VAL A 1 97 ? 2.679 -11.384 3.876 1.00 60.59 97 VAL A O 1
ATOM 732 N N . SER A 1 98 ? 4.482 -11.703 2.576 1.00 59.78 98 SER A N 1
ATOM 733 C CA . SER A 1 98 ? 4.582 -13.153 2.815 1.00 59.78 98 SER A CA 1
ATOM 734 C C . SER A 1 98 ? 4.853 -13.511 4.282 1.00 59.78 98 SER A C 1
ATOM 736 O O . SER A 1 98 ? 4.436 -14.566 4.734 1.00 59.78 98 SER A O 1
ATOM 738 N N . HIS A 1 99 ? 5.513 -12.635 5.046 1.00 56.59 99 HIS A N 1
ATOM 739 C CA . HIS A 1 99 ? 5.740 -12.834 6.484 1.00 56.59 99 HIS A CA 1
ATOM 740 C C . HIS A 1 99 ? 4.509 -12.560 7.365 1.00 56.59 99 HIS A C 1
ATOM 742 O O . HIS A 1 99 ? 4.540 -12.877 8.553 1.00 56.59 99 HIS A O 1
ATOM 748 N N . ARG A 1 100 ? 3.452 -11.941 6.819 1.00 55.03 100 ARG A N 1
ATOM 749 C CA . ARG A 1 100 ? 2.203 -11.650 7.543 1.00 55.03 100 ARG A CA 1
ATOM 750 C C . ARG A 1 100 ? 1.103 -12.704 7.339 1.00 55.03 100 ARG A C 1
ATOM 752 O O . ARG A 1 100 ? 0.124 -12.644 8.079 1.00 55.03 100 ARG A O 1
ATOM 759 N N . ALA A 1 101 ? 1.232 -13.585 6.345 1.00 51.22 101 ALA A N 1
ATOM 760 C CA . ALA A 1 101 ? 0.260 -14.632 6.004 1.00 51.22 101 ALA A CA 1
ATOM 761 C C . ALA A 1 101 ? 0.553 -15.942 6.748 1.00 51.22 101 ALA A C 1
ATOM 763 O O . ALA A 1 101 ? -0.430 -16.634 7.097 1.00 51.22 101 ALA A O 1
#

Organism: NCBI:txid560405

Secondary structure (DSSP, 8-state):
--------------HHHHHHHHHHHHHHHHHHTTSTT-HHHHSPPPPHHHHHHHHHHHHHHHHHHHHHHSTT----GGGHHHHHHHHHHHHHHHHHHHTT-

Foldseek 3Di:
DDDDPPDDPDPDPDVVVVVVVVVVVVVVVVVLCPDVPRVCVLPPDDDPVRVVLVVLLVVLVVVLCVCVVPPPCPDDPVCVVVNVVSVVSNVVNVVVVVVSD

Radius of gyration: 24.2 Å; chains: 1; bounding box: 67×44×50 Å